Protein AF-A0A3M6T6E2-F1 (afdb_monomer)

pLDDT: mean 90.08, std 7.81, range [56.97, 98.0]

Structure (mmCIF, N/CA/C/O backbone):
data_AF-A0A3M6T6E2-F1
#
_entry.id   AF-A0A3M6T6E2-F1
#
loop_
_atom_site.group_PDB
_atom_site.id
_atom_site.type_symbol
_atom_site.label_atom_id
_atom_site.label_alt_id
_atom_site.label_comp_id
_atom_site.label_asym_id
_atom_site.label_entity_id
_atom_site.label_seq_id
_atom_site.pdbx_PDB_ins_code
_atom_site.Cartn_x
_atom_site.Cartn_y
_atom_site.Cartn_z
_atom_site.occupancy
_atom_site.B_iso_or_equiv
_atom_site.auth_seq_id
_atom_site.auth_comp_id
_atom_site.auth_asym_id
_atom_site.auth_atom_id
_atom_site.pdbx_PDB_model_num
ATOM 1 N N . MET A 1 1 ? 13.794 -6.140 -35.634 1.00 67.50 1 MET A N 1
ATOM 2 C CA . MET A 1 1 ? 12.795 -5.077 -35.402 1.00 67.50 1 MET A CA 1
ATOM 3 C C . MET A 1 1 ? 11.630 -5.522 -34.499 1.00 67.50 1 MET A C 1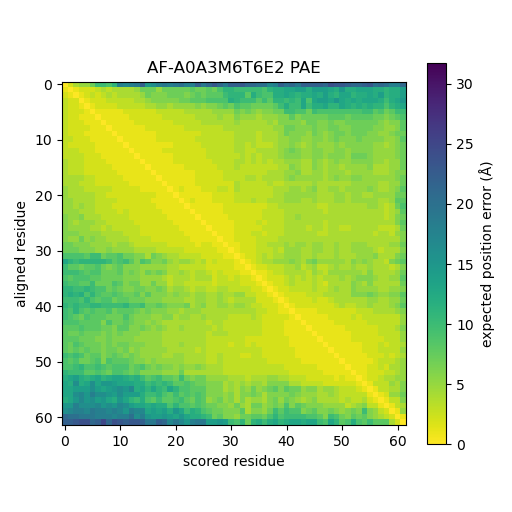
ATOM 5 O O . MET A 1 1 ? 10.508 -5.112 -34.733 1.00 67.50 1 MET A O 1
ATOM 9 N N . TRP A 1 2 ? 11.846 -6.360 -33.470 1.00 87.00 2 TRP A N 1
ATOM 10 C CA . TRP A 1 2 ? 10.791 -6.712 -32.487 1.00 87.00 2 TRP A CA 1
ATOM 11 C C . TRP A 1 2 ? 11.084 -6.139 -31.091 1.00 87.00 2 TRP A C 1
ATOM 13 O O . TRP A 1 2 ? 10.179 -5.863 -30.311 1.00 87.00 2 TRP A O 1
ATOM 23 N N . TYR A 1 3 ? 12.364 -5.903 -30.796 1.00 89.25 3 TYR A N 1
ATOM 24 C CA . TYR A 1 3 ? 12.835 -5.340 -29.534 1.00 89.25 3 TYR A CA 1
ATOM 25 C C . TYR A 1 3 ? 12.482 -3.854 -29.359 1.00 89.25 3 TYR A C 1
ATOM 27 O O . TYR A 1 3 ? 12.475 -3.365 -28.236 1.00 89.25 3 TYR A O 1
ATOM 35 N N . GLU A 1 4 ? 12.152 -3.132 -30.434 1.00 92.25 4 GLU A N 1
ATOM 36 C CA . GLU A 1 4 ? 11.720 -1.723 -30.389 1.00 92.25 4 GLU A CA 1
ATOM 37 C C . GLU A 1 4 ? 10.386 -1.540 -29.651 1.00 92.25 4 GLU A C 1
ATOM 39 O O . GLU A 1 4 ? 10.064 -0.443 -29.205 1.00 92.25 4 GLU A O 1
ATOM 44 N N . CYS A 1 5 ? 9.633 -2.62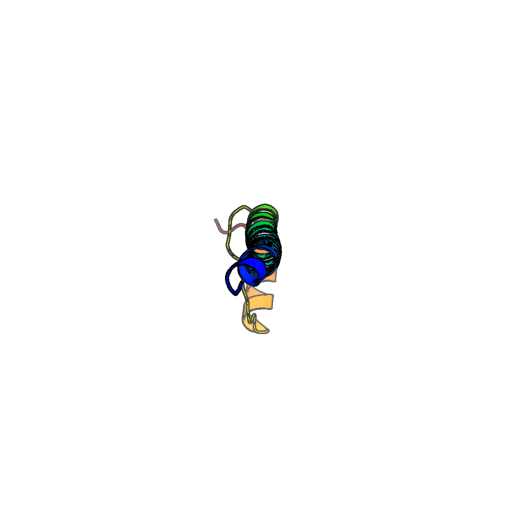5 -29.456 1.00 91.19 5 CYS A N 1
ATOM 45 C CA . CYS A 1 5 ? 8.433 -2.627 -28.633 1.00 91.19 5 CYS A CA 1
ATOM 46 C C . CYS A 1 5 ? 8.738 -2.723 -27.128 1.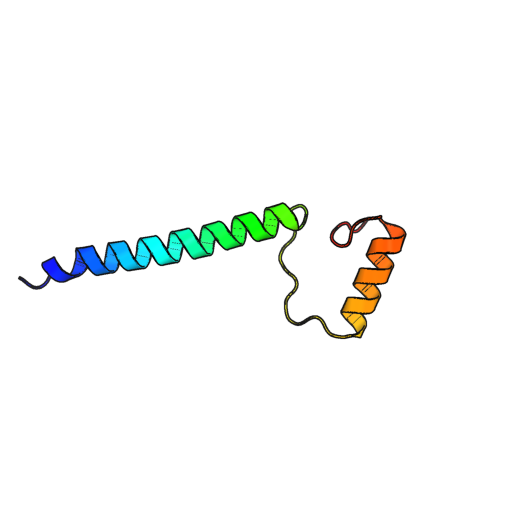00 91.19 5 CYS A C 1
ATOM 48 O O . CYS A 1 5 ? 7.859 -2.438 -26.326 1.00 91.19 5 CYS A O 1
ATOM 50 N N . LEU A 1 6 ? 9.950 -3.105 -26.709 1.00 94.25 6 LEU A N 1
ATOM 51 C CA . LEU A 1 6 ? 10.289 -3.275 -25.288 1.00 94.25 6 LEU A CA 1
ATOM 52 C C . LEU A 1 6 ? 10.353 -1.952 -24.497 1.00 94.25 6 LEU A C 1
ATOM 54 O O . LEU A 1 6 ? 9.819 -1.924 -23.387 1.00 94.25 6 LEU A O 1
ATOM 58 N N . PRO A 1 7 ? 10.932 -0.849 -25.018 1.00 95.81 7 PRO A N 1
ATOM 59 C CA . PRO A 1 7 ? 10.980 0.427 -24.304 1.00 95.81 7 PRO A CA 1
ATOM 60 C C . PRO A 1 7 ? 9.623 0.946 -23.798 1.00 95.81 7 PRO A C 1
ATOM 62 O O . PRO A 1 7 ? 9.549 1.276 -22.613 1.00 95.81 7 PRO A O 1
ATOM 65 N N . PRO A 1 8 ? 8.529 0.987 -24.591 1.00 95.25 8 PRO A N 1
ATOM 66 C CA . PRO A 1 8 ? 7.243 1.443 -24.065 1.00 95.25 8 PRO A CA 1
ATOM 67 C C . PRO A 1 8 ? 6.698 0.524 -22.964 1.00 95.25 8 PRO A C 1
ATOM 69 O O . PRO A 1 8 ? 6.155 1.029 -21.983 1.00 95.25 8 PRO A O 1
ATOM 72 N N . PHE A 1 9 ? 6.897 -0.797 -23.043 1.00 95.69 9 PHE A N 1
ATOM 73 C CA . PHE A 1 9 ? 6.499 -1.705 -21.959 1.00 95.69 9 PHE A CA 1
ATOM 74 C C . PHE A 1 9 ? 7.293 -1.466 -20.673 1.00 95.69 9 PHE A C 1
ATOM 76 O O . PHE A 1 9 ? 6.715 -1.502 -19.587 1.00 95.69 9 PHE A O 1
ATOM 83 N N . VAL A 1 10 ? 8.592 -1.172 -20.779 1.00 96.94 10 VAL A N 1
ATOM 84 C CA . VAL A 1 10 ? 9.421 -0.807 -19.621 1.00 96.94 10 VAL A CA 1
ATOM 85 C C . VAL A 1 10 ? 8.920 0.485 -18.983 1.00 96.94 10 VAL A C 1
ATOM 87 O O . VAL A 1 10 ? 8.790 0.543 -17.764 1.00 96.94 10 VAL A O 1
ATOM 90 N N . ILE A 1 11 ? 8.587 1.499 -19.786 1.00 97.38 11 ILE A N 1
ATOM 91 C CA . ILE A 1 11 ? 8.058 2.774 -19.281 1.00 97.38 11 ILE A CA 1
ATOM 92 C C . ILE A 1 11 ? 6.722 2.553 -18.564 1.00 97.38 11 ILE A C 1
ATOM 94 O O . ILE A 1 11 ? 6.549 3.014 -17.437 1.00 97.38 11 ILE A O 1
ATOM 98 N N . ILE A 1 12 ? 5.803 1.794 -19.167 1.00 97.31 12 ILE A N 1
ATOM 99 C CA . ILE A 1 12 ? 4.509 1.465 -18.552 1.00 97.31 12 ILE A CA 1
ATOM 100 C C . ILE A 1 12 ? 4.718 0.723 -17.226 1.00 97.31 12 ILE A C 1
ATOM 102 O O . ILE A 1 12 ? 4.145 1.105 -16.204 1.00 97.31 12 ILE A O 1
ATOM 106 N N . GLY A 1 13 ? 5.572 -0.304 -17.222 1.00 97.62 13 GLY A N 1
ATOM 107 C CA . GLY A 1 13 ? 5.897 -1.070 -16.021 1.00 97.62 13 GLY A CA 1
ATOM 108 C C . GLY A 1 13 ? 6.511 -0.200 -14.924 1.00 97.62 13 GLY A C 1
ATOM 109 O O . GLY A 1 13 ? 6.119 -0.311 -13.763 1.00 97.62 13 GLY A O 1
ATOM 110 N N . ALA A 1 14 ? 7.413 0.713 -15.290 1.00 97.88 14 ALA A N 1
ATOM 111 C CA . ALA A 1 14 ? 8.038 1.648 -14.363 1.00 97.88 14 ALA A CA 1
ATOM 112 C C . ALA A 1 14 ? 7.010 2.598 -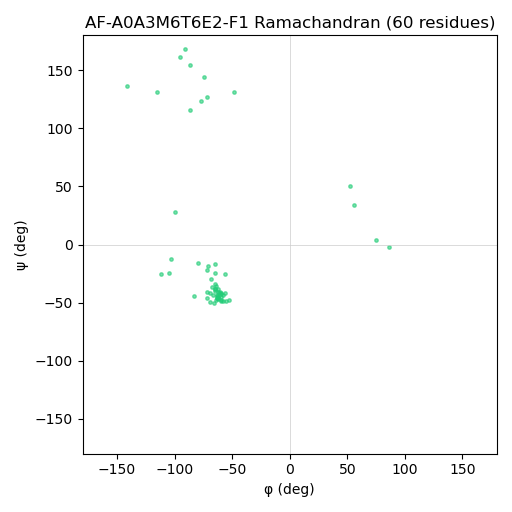13.738 1.00 97.88 14 ALA A C 1
ATOM 114 O O . ALA A 1 14 ? 7.000 2.757 -12.520 1.00 97.88 14 ALA A O 1
ATOM 115 N N . CYS A 1 15 ? 6.106 3.177 -14.532 1.00 97.62 15 CYS A N 1
ATOM 116 C CA . CYS A 1 15 ? 5.055 4.050 -14.011 1.00 97.62 15 CYS A CA 1
ATOM 117 C C . CYS A 1 15 ? 4.152 3.311 -13.015 1.00 97.62 15 CYS A C 1
ATOM 119 O O . CYS A 1 15 ? 3.934 3.803 -11.910 1.00 97.62 15 CYS A O 1
ATOM 121 N N . ILE A 1 16 ? 3.692 2.103 -13.358 1.00 97.81 16 ILE A N 1
ATOM 122 C CA . ILE A 1 16 ? 2.843 1.294 -12.469 1.00 97.81 16 ILE A CA 1
ATOM 123 C C . ILE A 1 16 ? 3.591 0.939 -11.178 1.00 97.81 16 ILE A C 1
ATOM 125 O O . ILE A 1 16 ? 3.039 1.076 -10.083 1.00 97.81 16 ILE A O 1
ATOM 129 N N . ALA A 1 17 ? 4.851 0.514 -11.287 1.00 97.38 17 ALA A N 1
ATOM 130 C CA . ALA A 1 17 ? 5.665 0.138 -10.137 1.00 97.38 17 ALA A CA 1
ATOM 131 C C . ALA A 1 17 ? 5.915 1.327 -9.199 1.00 97.38 17 ALA A C 1
ATOM 133 O O . ALA A 1 17 ? 5.728 1.200 -7.987 1.00 97.38 17 ALA A O 1
ATOM 134 N N . VAL A 1 18 ? 6.284 2.488 -9.749 1.00 98.00 18 VAL A N 1
ATOM 135 C CA . VAL A 1 18 ? 6.520 3.713 -8.974 1.00 98.00 18 VAL A CA 1
ATOM 136 C C . VAL A 1 18 ? 5.242 4.157 -8.272 1.00 98.00 18 VAL A C 1
ATOM 138 O O . VAL A 1 18 ? 5.283 4.447 -7.078 1.00 98.00 18 VAL A O 1
ATOM 141 N N . THR A 1 19 ? 4.097 4.155 -8.958 1.00 97.25 19 THR A N 1
ATOM 142 C CA . THR A 1 19 ? 2.819 4.524 -8.337 1.00 97.25 19 THR A CA 1
ATOM 143 C C . THR A 1 19 ? 2.425 3.546 -7.232 1.00 97.25 19 THR A C 1
ATOM 145 O O . THR A 1 19 ? 2.105 3.978 -6.126 1.00 97.25 19 THR A O 1
ATOM 148 N N . GLY A 1 20 ? 2.489 2.235 -7.480 1.00 94.75 20 GLY A N 1
ATOM 149 C CA . GLY A 1 20 ? 2.134 1.227 -6.477 1.00 94.75 20 GLY A CA 1
ATOM 150 C C . GLY A 1 20 ? 3.035 1.281 -5.242 1.00 94.75 20 GLY A C 1
ATOM 151 O O . GLY A 1 20 ? 2.560 1.197 -4.107 1.00 94.75 20 GLY A O 1
ATOM 152 N N . TRP A 1 21 ? 4.339 1.476 -5.445 1.00 96.25 21 TRP A N 1
ATOM 153 C CA . TRP A 1 21 ? 5.285 1.585 -4.340 1.00 96.25 21 TRP A CA 1
ATOM 154 C C . TRP A 1 21 ? 5.136 2.904 -3.579 1.00 96.25 21 TRP A C 1
ATOM 156 O O . TRP A 1 21 ? 5.117 2.895 -2.348 1.00 96.25 21 TRP A O 1
ATOM 166 N N . GLY A 1 22 ? 4.933 4.013 -4.295 1.00 95.62 22 GLY A N 1
ATOM 167 C CA . GLY A 1 22 ? 4.656 5.324 -3.714 1.00 95.62 22 GLY A CA 1
ATOM 168 C C . GLY A 1 22 ? 3.408 5.310 -2.835 1.00 95.62 22 GLY A C 1
ATOM 169 O O . GLY A 1 22 ? 3.473 5.717 -1.678 1.00 95.62 22 GLY A O 1
ATOM 170 N N . LEU A 1 23 ? 2.298 4.749 -3.327 1.00 95.31 23 LEU A N 1
ATOM 171 C CA . LEU A 1 23 ? 1.067 4.609 -2.544 1.00 95.31 23 LEU A CA 1
ATOM 172 C C . LEU A 1 23 ? 1.279 3.763 -1.285 1.00 95.31 23 LEU A C 1
ATOM 174 O O . LEU A 1 23 ? 0.831 4.151 -0.212 1.00 95.31 23 LEU A O 1
ATOM 178 N N . LYS A 1 24 ? 2.021 2.653 -1.381 1.00 92.69 24 LYS A N 1
ATOM 179 C CA . LYS A 1 24 ? 2.341 1.802 -0.223 1.00 92.69 24 LYS A CA 1
ATOM 180 C C . LYS A 1 2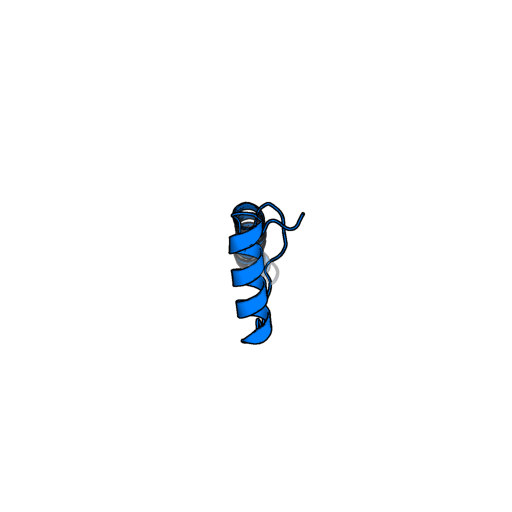4 ? 3.165 2.536 0.840 1.00 92.69 24 LYS A C 1
ATOM 182 O O . LYS A 1 24 ? 2.972 2.302 2.033 1.00 92.69 24 LYS A O 1
ATOM 187 N N . ILE A 1 25 ? 4.106 3.382 0.422 1.00 93.75 25 ILE A N 1
ATOM 188 C CA . ILE A 1 25 ? 4.921 4.190 1.336 1.00 93.75 25 ILE A CA 1
ATOM 189 C C . ILE A 1 25 ? 4.052 5.256 2.001 1.00 93.75 25 ILE A C 1
ATOM 191 O O . ILE A 1 25 ? 4.063 5.354 3.225 1.00 93.75 25 ILE A O 1
ATOM 195 N N . CYS A 1 26 ? 3.269 6.002 1.219 1.00 93.81 26 CYS A N 1
ATOM 196 C CA . CYS A 1 26 ? 2.346 7.009 1.737 1.00 93.81 26 CYS A CA 1
ATOM 197 C C . CYS A 1 26 ? 1.381 6.406 2.762 1.00 93.81 26 CYS A C 1
ATOM 199 O O . CYS A 1 26 ? 1.259 6.927 3.866 1.00 93.81 26 CYS A O 1
ATOM 201 N N . ASP A 1 27 ? 0.761 5.274 2.437 1.00 92.06 27 ASP A N 1
ATOM 202 C CA . ASP A 1 27 ? -0.181 4.588 3.319 1.00 92.06 27 ASP A CA 1
ATOM 203 C C . ASP A 1 27 ? 0.456 4.208 4.665 1.00 92.06 27 ASP A C 1
ATOM 205 O O . ASP A 1 27 ? -0.096 4.488 5.727 1.00 92.06 27 ASP A O 1
ATOM 209 N N . ARG A 1 28 ? 1.688 3.682 4.644 1.00 90.06 28 ARG A N 1
ATOM 210 C CA . ARG A 1 28 ? 2.440 3.413 5.878 1.00 90.06 28 ARG A CA 1
ATOM 211 C C . ARG A 1 28 ? 2.777 4.682 6.651 1.00 90.06 28 ARG A C 1
ATOM 213 O O . ARG A 1 28 ? 2.718 4.654 7.874 1.00 90.06 28 ARG A O 1
ATOM 220 N N . LEU A 1 29 ? 3.144 5.774 5.981 1.00 90.50 29 LEU A N 1
ATOM 221 C CA . LEU A 1 29 ? 3.463 7.034 6.659 1.00 90.50 29 LEU A CA 1
ATOM 222 C C . LEU A 1 29 ? 2.246 7.595 7.404 1.00 90.50 29 LEU A C 1
ATOM 224 O O . LEU A 1 29 ? 2.374 7.993 8.559 1.00 90.50 29 LEU A O 1
ATOM 228 N N . PHE A 1 30 ? 1.064 7.569 6.784 1.00 88.25 30 PHE A N 1
ATOM 229 C CA . PHE A 1 30 ? -0.167 8.067 7.407 1.00 88.25 30 PHE A CA 1
ATOM 230 C C . PHE A 1 30 ? -0.699 7.169 8.529 1.00 88.25 30 PHE A C 1
ATOM 232 O O . PHE A 1 30 ? -1.417 7.646 9.404 1.00 88.25 30 PHE A O 1
ATOM 239 N N . GLN A 1 31 ? -0.322 5.892 8.542 1.00 89.12 31 GLN A N 1
ATOM 240 C CA . GLN A 1 31 ? -0.737 4.925 9.560 1.00 89.12 31 GLN A CA 1
ATOM 241 C C . GLN A 1 31 ? 0.319 4.692 10.644 1.00 89.12 31 GLN A C 1
ATOM 243 O O . GLN A 1 31 ? 0.399 3.606 11.221 1.00 89.12 31 GLN A O 1
ATOM 248 N N . GLU A 1 32 ? 1.161 5.693 10.917 1.00 87.00 32 GLU A N 1
ATOM 249 C CA . GLU A 1 32 ? 2.215 5.618 11.941 1.00 87.00 32 GLU A CA 1
ATOM 250 C C . GLU A 1 32 ? 3.178 4.426 11.730 1.00 87.00 32 GLU A C 1
ATOM 252 O O . GLU A 1 32 ? 3.654 3.796 12.673 1.00 87.00 32 GLU A O 1
ATOM 257 N N . GLY A 1 33 ? 3.447 4.075 10.470 1.00 85.50 33 GLY A N 1
ATOM 258 C CA . GLY A 1 33 ? 4.311 2.963 10.068 1.00 85.50 33 GLY A CA 1
ATOM 259 C C . GLY A 1 33 ? 3.615 1.601 9.990 1.00 85.50 33 GLY A C 1
ATOM 260 O O . GLY A 1 33 ? 4.250 0.616 9.600 1.00 85.50 33 GLY A O 1
ATOM 261 N N . LYS A 1 34 ? 2.326 1.517 10.331 1.00 86.88 34 LYS A N 1
ATOM 262 C CA . LYS A 1 34 ? 1.562 0.264 10.315 1.00 86.88 34 LYS A CA 1
ATOM 263 C C . LYS A 1 34 ? 0.955 -0.012 8.932 1.00 86.88 34 LYS A C 1
ATOM 265 O O . LYS A 1 34 ? 0.785 0.906 8.134 1.00 86.88 34 LYS A O 1
ATOM 270 N N . PRO A 1 35 ? 0.687 -1.285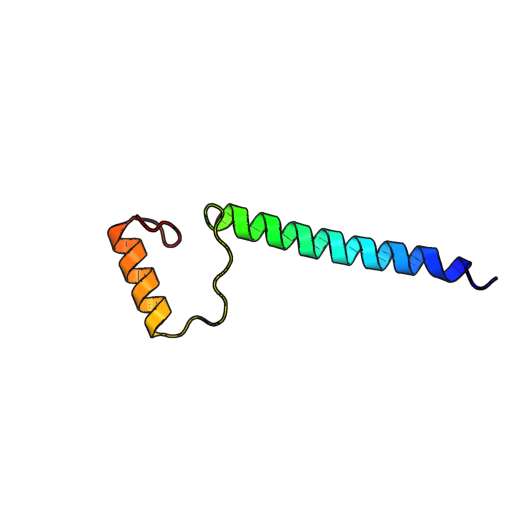 8.592 1.00 86.25 35 PRO A N 1
ATOM 271 C CA . PRO A 1 35 ? 0.029 -1.627 7.334 1.00 86.25 35 PRO A CA 1
ATOM 272 C C . PRO A 1 35 ? -1.471 -1.294 7.362 1.00 86.25 35 PRO A C 1
ATOM 274 O O . PRO A 1 35 ? -2.124 -1.542 8.379 1.00 86.25 35 PRO A O 1
ATOM 277 N N . SER A 1 36 ? -2.012 -0.855 6.215 1.00 88.19 36 SER A N 1
ATOM 278 C CA . SER A 1 36 ? -3.461 -0.744 5.989 1.00 88.19 36 SER A CA 1
ATOM 279 C C . SER A 1 36 ? -4.203 -1.997 6.400 1.00 88.19 36 SER A C 1
ATOM 281 O O . SER A 1 36 ? -3.868 -3.106 5.974 1.00 88.19 36 SER A O 1
ATOM 283 N N . ARG A 1 37 ? -5.267 -1.794 7.175 1.00 88.75 37 ARG A N 1
ATOM 284 C CA . ARG A 1 37 ? -6.268 -2.823 7.428 1.00 88.75 37 ARG A CA 1
ATOM 285 C C . ARG A 1 37 ? -7.301 -2.766 6.310 1.00 88.75 37 ARG A C 1
ATOM 287 O O . ARG A 1 37 ? -8.004 -1.771 6.162 1.00 88.75 37 ARG A O 1
ATOM 294 N N . TYR A 1 38 ? -7.377 -3.840 5.538 1.00 88.75 38 TYR A N 1
ATOM 295 C CA . TYR A 1 38 ? -8.419 -4.042 4.538 1.00 88.75 38 TYR A CA 1
ATOM 296 C C . TYR A 1 38 ? -9.546 -4.889 5.137 1.00 88.75 38 TYR A C 1
ATOM 298 O O . TYR A 1 38 ? -9.336 -5.557 6.149 1.00 88.75 38 TYR A O 1
ATOM 306 N N . SER A 1 39 ? -10.730 -4.846 4.516 1.00 91.00 39 SER A N 1
ATOM 307 C CA . SER A 1 39 ? -11.904 -5.653 4.899 1.00 91.00 39 SER A CA 1
ATOM 308 C C . SER A 1 39 ? -12.291 -5.558 6.384 1.00 91.00 39 SER A C 1
ATOM 310 O O . SER A 1 39 ? -12.457 -6.579 7.043 1.00 91.00 39 SER A O 1
ATOM 312 N N . LEU A 1 40 ? -12.411 -4.336 6.909 1.00 92.00 40 LEU A N 1
ATOM 313 C CA . LEU A 1 40 ? -12.891 -4.101 8.273 1.00 92.00 40 LEU A CA 1
ATOM 314 C C . LEU A 1 40 ? -14.393 -4.394 8.359 1.00 92.00 40 LEU A C 1
ATOM 316 O O . LEU A 1 40 ? -15.171 -3.833 7.588 1.00 92.00 40 LEU A O 1
ATOM 320 N N . ASP A 1 41 ? -14.794 -5.243 9.302 1.00 93.69 41 ASP A N 1
ATOM 321 C CA . ASP A 1 41 ? -16.208 -5.453 9.620 1.00 93.69 41 ASP A CA 1
ATOM 322 C C . ASP A 1 41 ? -16.667 -4.492 10.738 1.00 93.69 41 ASP A C 1
ATOM 324 O O . ASP A 1 41 ? -15.865 -3.868 11.437 1.00 93.69 41 ASP A O 1
ATOM 328 N N . LYS A 1 42 ? -17.979 -4.391 10.977 1.00 95.38 42 LYS A N 1
ATOM 329 C CA . LYS A 1 42 ? -18.581 -3.510 12.000 1.00 95.38 42 LYS A CA 1
ATOM 330 C C . LYS A 1 42 ? -18.040 -3.755 13.407 1.00 95.38 42 LYS A C 1
ATOM 332 O O . LYS A 1 42 ? -18.157 -2.907 14.294 1.00 95.38 42 LYS A O 1
ATOM 337 N N . PHE A 1 43 ? -17.554 -4.960 13.682 1.00 93.50 43 PHE A N 1
ATOM 338 C CA . PHE A 1 43 ? -16.877 -5.260 14.937 1.00 93.50 43 PHE A CA 1
ATOM 339 C C . PHE A 1 43 ? -15.493 -4.598 14.998 1.00 93.50 43 PHE A C 1
ATOM 341 O O . PHE A 1 43 ? -15.196 -3.926 15.987 1.00 93.50 43 PHE A O 1
ATOM 348 N N . ASP A 1 44 ? -14.703 -4.698 13.930 1.00 91.25 44 ASP A N 1
ATOM 349 C CA . ASP A 1 44 ? -13.366 -4.105 13.843 1.00 91.25 44 ASP A CA 1
ATOM 350 C C . ASP A 1 44 ? -13.420 -2.580 13.882 1.00 91.25 44 ASP A C 1
ATOM 352 O O . ASP A 1 44 ? -12.615 -1.949 14.561 1.00 91.25 44 ASP A O 1
ATOM 356 N N . GLU A 1 45 ? -14.416 -1.972 13.236 1.00 92.56 45 GLU A N 1
ATOM 357 C CA . GLU A 1 45 ? -14.651 -0.528 13.322 1.00 92.56 45 GLU A CA 1
ATOM 358 C C . GLU A 1 45 ? -14.935 -0.078 14.762 1.00 92.56 45 GLU A C 1
ATOM 360 O O . GLU A 1 45 ? -14.413 0.939 15.224 1.00 92.56 45 GLU A O 1
ATOM 365 N N . ARG A 1 46 ? -15.728 -0.858 15.509 1.00 93.62 46 ARG A N 1
ATOM 366 C CA . ARG A 1 46 ? -16.006 -0.581 16.927 1.00 93.62 46 ARG A CA 1
ATOM 367 C C . ARG A 1 46 ? -14.761 -0.753 17.792 1.00 93.62 46 ARG A C 1
ATOM 369 O O . ARG A 1 46 ? -14.570 0.031 18.722 1.00 93.62 46 ARG A O 1
ATOM 376 N N . LEU A 1 47 ? -13.910 -1.732 17.488 1.00 91.69 47 LEU A N 1
ATOM 377 C CA . LEU A 1 47 ? -12.622 -1.903 18.161 1.00 91.69 47 LEU A CA 1
ATOM 378 C C . LEU A 1 47 ? -11.657 -0.756 17.852 1.00 91.69 47 LEU A C 1
ATOM 380 O O . LEU A 1 47 ? -11.047 -0.228 18.774 1.00 91.69 47 LEU A O 1
ATOM 384 N N . LEU A 1 48 ? -11.571 -0.312 16.598 1.00 91.19 48 LEU A N 1
ATOM 385 C CA . LEU A 1 48 ? -10.772 0.849 16.200 1.00 91.19 48 LEU A CA 1
ATOM 386 C C . LEU A 1 48 ? -11.226 2.121 16.917 1.00 91.19 48 LEU A C 1
ATOM 388 O O . LEU A 1 48 ? -10.398 2.852 17.451 1.00 91.19 48 L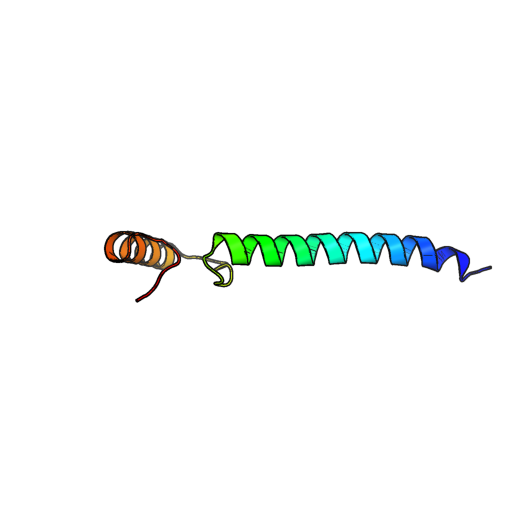EU A O 1
ATOM 392 N N . ALA A 1 49 ? -12.537 2.362 16.981 1.00 92.19 49 ALA A N 1
ATOM 393 C CA . ALA A 1 49 ? -13.097 3.502 17.701 1.00 92.19 49 ALA A CA 1
ATOM 394 C C . ALA A 1 49 ? -12.841 3.417 19.216 1.00 92.19 49 ALA A C 1
ATOM 396 O O . ALA A 1 49 ? -12.659 4.439 19.877 1.00 92.19 49 ALA A O 1
ATOM 397 N N . ARG A 1 50 ? -12.827 2.206 19.787 1.00 91.56 50 ARG A N 1
ATOM 398 C CA . ARG A 1 50 ? -12.434 1.984 21.183 1.00 91.56 50 ARG A CA 1
ATOM 399 C C . ARG A 1 50 ? -10.956 2.315 21.384 1.00 91.56 50 ARG A C 1
ATOM 401 O O . ARG A 1 50 ? -10.641 3.065 22.302 1.00 91.56 50 ARG A O 1
ATOM 408 N N . ASP A 1 51 ? -10.079 1.773 20.545 1.00 90.62 51 ASP A N 1
ATOM 409 C CA . ASP A 1 51 ? -8.634 1.984 20.638 1.00 90.62 51 ASP A CA 1
ATOM 410 C C . ASP A 1 51 ? -8.301 3.477 20.474 1.00 90.62 51 ASP A C 1
ATOM 412 O O . ASP A 1 51 ? -7.565 4.021 21.291 1.00 90.62 51 ASP A O 1
ATOM 416 N N . GLU A 1 52 ? -8.954 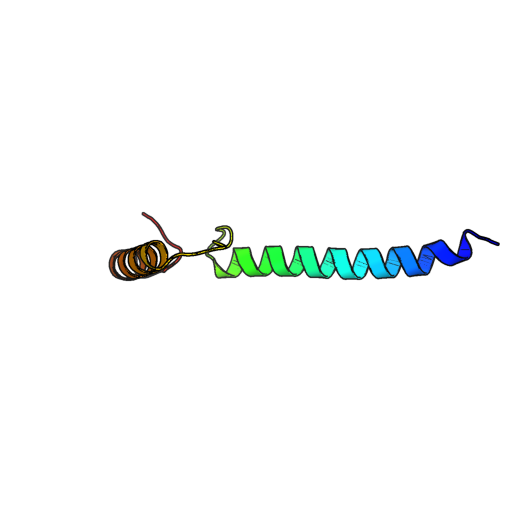4.174 19.537 1.00 90.69 52 GLU A N 1
ATOM 417 C CA . GLU A 1 52 ? -8.846 5.627 19.346 1.00 90.69 52 GLU A CA 1
ATOM 418 C C . GLU A 1 52 ? -9.199 6.419 20.612 1.00 90.69 52 GLU A C 1
ATOM 420 O O . GLU A 1 52 ? -8.488 7.354 20.971 1.00 90.69 52 GLU A O 1
ATOM 425 N N . ARG A 1 53 ? -10.252 6.029 21.340 1.00 90.19 53 ARG A N 1
ATOM 426 C CA . ARG A 1 53 ? -10.623 6.679 22.612 1.00 90.19 53 ARG A CA 1
ATOM 427 C C . ARG A 1 53 ? -9.613 6.419 23.730 1.00 90.19 53 ARG A C 1
ATOM 429 O O . ARG A 1 53 ? -9.485 7.247 24.624 1.00 90.19 53 ARG A O 1
ATOM 436 N N . ILE A 1 54 ? -8.928 5.275 23.706 1.00 90.06 54 ILE A N 1
ATOM 437 C CA . ILE A 1 54 ? -7.960 4.880 24.740 1.00 90.06 54 ILE A CA 1
ATOM 438 C C . ILE A 1 54 ? -6.591 5.521 24.487 1.00 90.06 54 ILE A C 1
ATOM 440 O O . ILE A 1 54 ? -5.941 5.989 25.422 1.00 90.06 54 ILE A O 1
ATOM 444 N N . THR A 1 55 ? -6.119 5.506 23.240 1.00 86.88 55 THR A N 1
ATOM 445 C CA . THR A 1 55 ? -4.752 5.915 22.880 1.00 86.88 55 THR A CA 1
ATOM 446 C C . THR A 1 55 ? -4.684 7.305 22.254 1.00 86.88 55 THR A C 1
ATOM 448 O O . THR A 1 55 ? -3.587 7.853 22.138 1.00 86.88 55 THR A O 1
ATOM 451 N N . GLY A 1 56 ? -5.825 7.879 21.862 1.00 84.38 56 GLY A N 1
ATOM 452 C CA . GLY A 1 56 ? -5.911 9.137 21.120 1.00 84.38 56 GLY A CA 1
ATOM 453 C C . GLY A 1 56 ? -5.535 9.009 19.640 1.00 84.38 56 GLY A C 1
ATOM 454 O O . GLY A 1 56 ? -5.488 10.019 18.945 1.00 84.38 56 GLY A O 1
ATOM 455 N N . SER A 1 57 ? -5.243 7.798 19.148 1.00 80.94 57 SER A N 1
ATOM 456 C CA . SER A 1 57 ? -4.906 7.529 17.746 1.00 80.94 57 SER A CA 1
ATOM 457 C C . SER A 1 57 ? -5.527 6.210 17.292 1.00 80.94 57 SER A C 1
ATOM 459 O O . SER A 1 57 ? -5.461 5.199 17.985 1.00 80.94 57 SER A O 1
ATOM 461 N N . ARG A 1 58 ? -6.106 6.197 16.088 1.00 77.75 58 ARG A N 1
ATOM 462 C CA . ARG A 1 58 ? -6.697 4.989 15.478 1.00 77.75 58 ARG A CA 1
ATOM 463 C C . ARG A 1 58 ? -5.679 3.895 15.180 1.00 77.75 58 ARG A C 1
ATOM 465 O O . ARG A 1 58 ? -6.035 2.723 15.051 1.00 77.75 58 ARG A O 1
ATOM 472 N N . PHE A 1 59 ? -4.420 4.281 15.016 1.00 78.06 59 PHE A N 1
ATOM 473 C CA . PHE A 1 59 ? -3.366 3.387 14.555 1.00 78.06 59 PHE A CA 1
ATOM 474 C C . PHE A 1 59 ? -2.449 2.974 15.701 1.00 78.06 59 PHE A C 1
ATOM 476 O O . PHE A 1 59 ? -1.898 1.873 15.677 1.00 78.06 59 PHE A O 1
ATOM 483 N N . ARG A 1 60 ? -2.350 3.772 16.764 1.00 74.69 60 ARG A N 1
ATOM 484 C CA . ARG A 1 60 ? -1.523 3.469 17.931 1.00 74.69 60 ARG A CA 1
ATOM 485 C C . ARG A 1 60 ? -2.176 2.422 18.834 1.00 74.69 60 ARG A C 1
ATOM 487 O O . ARG A 1 60 ? -3.273 2.617 19.344 1.00 74.69 60 ARG A O 1
ATOM 494 N N . GLN A 1 61 ? -1.451 1.334 19.084 1.00 67.06 61 GLN A N 1
ATOM 495 C CA . GLN A 1 61 ? -1.783 0.333 20.105 1.00 67.06 61 GLN A CA 1
ATOM 496 C C . GLN A 1 61 ? -0.655 0.381 21.139 1.00 67.06 61 GLN A C 1
ATOM 498 O O . GLN A 1 61 ? 0.507 0.467 20.732 1.00 67.06 61 GLN A O 1
ATOM 503 N N . LYS A 1 62 ? -1.005 0.456 22.428 1.00 56.97 62 LYS A N 1
ATOM 504 C CA . LYS A 1 62 ? -0.047 0.377 23.541 1.00 56.97 62 LYS A CA 1
ATOM 505 C C . LYS A 1 62 ? 0.309 -1.073 23.829 1.00 56.97 62 LYS A C 1
ATOM 507 O O . LYS A 1 62 ? -0.594 -1.920 23.666 1.00 56.97 62 LYS A O 1
#

Nearest PDB structures (foldseek):
  8q0f-assembly1_a  TM=8.779E-01  e=1.482E-03  Bos taurus
  8pw7-assembly1_a1  TM=8.554E-01  e=3.603E-03  Mus musculus
  8uey-assembly1_1a  TM=8.417E-0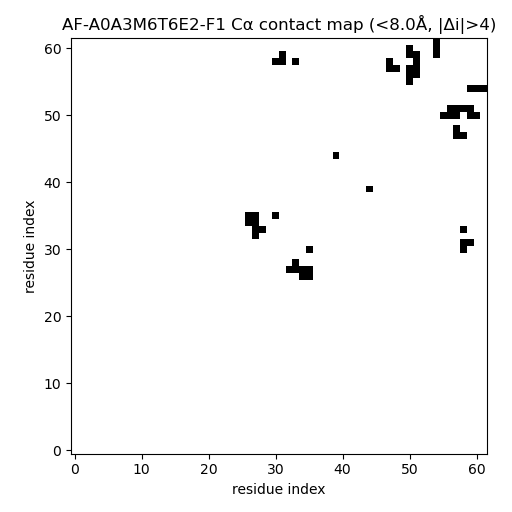1  e=8.760E-03  Sus scrofa
  8ues-assembly1_1a  TM=8.309E-01  e=1.004E-02  Sus scrofa
  8esz-assembly1_A1  TM=7.996E-01  e=1.735E-02  Drosophila melanogaster

Sequence (62 aa):
MWYECLPPFVIIGACIAVTGWGLKICDRLFQEGKPSRYSLDKFDERLLARDERITGSRFRQK

InterPro domains:
  IPR017384 NADH dehydrogenase [ubiquinone] (complex I), alpha subcomplex subunit 1 [PF15879] (2-56)
  IPR017384 NADH dehydrogenase [ubiquinone] (complex I), alpha subcomplex subunit 1 [PTHR17098] (1-59)

Solvent-accessible surface area (backbone atoms only — not comparable to full-atom values): 3748 Å² total; per-residue (Å²): 138,69,69,78,61,47,62,63,53,52,52,52,50,46,53,53,50,52,51,56,52,49,52,54,50,50,51,20,60,78,34,81,69,38,79,85,84,72,92,73,48,78,66,52,52,52,48,36,54,49,39,21,71,74,63,75,31,72,68,55,78,134

Foldseek 3Di:
DVCVVVVVVVVVVVVVVCVVVVVQVVQCVVLVNDGDDPDDDPVNVVVLVVQCVVPVDSNDDD

Organism: Pocillopora damicornis (NCBI:txid46731)

Mean predicted aligned error: 5.16 Å

Radius of gyration: 19.27 Å; Cα contacts (8 Å, |Δi|>4): 28; chains: 1; bounding box: 31×16×60 Å

Secondary structure (DSSP, 8-state):
--GGGHHHHHHHHHHHHHHHHHHHHHHHHHTTTPPP--S--HHHHHHHHHHHHHHSSSS---